Protein AF-A0A937JWV4-F1 (afdb_monomer_lite)

Structure (mmCIF, N/CA/C/O backbone):
data_AF-A0A937JWV4-F1
#
_entry.id   AF-A0A937JWV4-F1
#
loop_
_atom_site.group_PDB
_atom_site.id
_atom_site.type_symbol
_atom_site.label_atom_id
_atom_site.label_alt_id
_atom_site.label_comp_id
_atom_site.label_asym_id
_atom_site.label_entity_id
_atom_site.label_seq_id
_atom_site.pdbx_PDB_ins_code
_atom_site.Cartn_x
_atom_site.Cartn_y
_atom_site.Cartn_z
_atom_site.occupancy
_atom_site.B_iso_or_equiv
_atom_site.auth_seq_id
_atom_site.auth_comp_id
_atom_site.auth_asym_id
_atom_site.auth_atom_id
_atom_site.pdbx_PDB_model_num
ATOM 1 N N . MET A 1 1 ? 15.427 11.002 -32.920 1.00 82.38 1 MET A N 1
ATOM 2 C CA . MET A 1 1 ? 16.375 10.410 -31.945 1.00 82.38 1 MET A CA 1
ATOM 3 C C . MET A 1 1 ? 16.672 8.980 -32.369 1.00 82.38 1 MET A C 1
ATOM 5 O O . MET A 1 1 ? 15.970 8.458 -33.224 1.00 82.38 1 MET A O 1
ATOM 9 N N . TYR A 1 2 ? 17.682 8.332 -31.806 1.00 86.56 2 TYR A N 1
ATOM 10 C CA . TYR A 1 2 ? 17.906 6.906 -32.035 1.00 86.56 2 TYR A CA 1
ATOM 11 C C . TYR A 1 2 ? 17.259 6.117 -30.908 1.00 86.56 2 TYR A C 1
ATOM 13 O O . TYR A 1 2 ? 17.456 6.449 -29.739 1.00 86.56 2 TYR A O 1
ATOM 21 N N . VAL A 1 3 ? 16.506 5.075 -31.248 1.00 87.12 3 VAL A N 1
ATOM 22 C CA . VAL A 1 3 ? 15.869 4.191 -30.271 1.00 87.12 3 VAL A CA 1
ATOM 23 C C . VAL A 1 3 ? 16.342 2.757 -30.443 1.00 87.12 3 VAL A C 1
ATOM 25 O O . VAL A 1 3 ? 16.625 2.278 -31.545 1.00 87.12 3 VAL A O 1
ATOM 28 N N . LYS A 1 4 ? 16.422 2.058 -29.315 1.00 88.44 4 LYS A N 1
ATOM 29 C CA . LYS A 1 4 ? 16.590 0.613 -29.260 1.00 88.44 4 LYS A CA 1
ATOM 30 C C . LYS A 1 4 ? 15.281 0.003 -28.797 1.00 88.44 4 LYS A C 1
ATOM 32 O O . LYS A 1 4 ? 14.751 0.413 -27.763 1.00 88.44 4 LYS A O 1
ATOM 37 N N . ARG A 1 5 ? 14.796 -0.991 -29.536 1.00 88.00 5 ARG A N 1
ATOM 38 C CA . ARG A 1 5 ? 13.584 -1.746 -29.206 1.00 88.00 5 ARG A CA 1
ATOM 39 C C . ARG A 1 5 ? 13.930 -3.163 -28.742 1.00 88.00 5 ARG A C 1
ATOM 41 O O . ARG A 1 5 ? 14.988 -3.690 -29.095 1.00 88.00 5 ARG A O 1
ATOM 48 N N . ASP A 1 6 ? 13.077 -3.763 -27.918 1.00 84.50 6 ASP A N 1
ATOM 49 C CA . ASP A 1 6 ? 13.160 -5.190 -27.590 1.00 84.50 6 ASP A CA 1
ATOM 50 C C . ASP A 1 6 ? 12.577 -6.073 -28.713 1.00 84.50 6 ASP A C 1
ATOM 52 O O . ASP A 1 6 ? 12.099 -5.587 -29.738 1.00 84.50 6 ASP A O 1
ATOM 56 N N . GLY A 1 7 ? 12.609 -7.397 -28.527 1.00 80.44 7 GLY A N 1
ATOM 57 C CA . GLY A 1 7 ? 12.048 -8.357 -29.487 1.00 80.44 7 GLY A CA 1
ATOM 58 C C . GLY A 1 7 ? 10.520 -8.300 -29.640 1.00 80.44 7 GLY A C 1
ATOM 59 O O . GLY A 1 7 ? 9.979 -9.008 -30.484 1.00 80.44 7 GLY A O 1
ATOM 60 N N . GLN A 1 8 ? 9.830 -7.487 -28.837 1.00 81.56 8 GLN A N 1
ATOM 61 C CA . GLN A 1 8 ? 8.389 -7.232 -28.908 1.00 81.56 8 GLN A CA 1
ATOM 62 C C . GLN A 1 8 ? 8.082 -5.844 -29.491 1.00 81.56 8 GLN A C 1
ATOM 64 O O . GLN A 1 8 ? 6.916 -5.481 -29.628 1.00 81.56 8 GLN A O 1
ATOM 69 N N . GLY A 1 9 ? 9.115 -5.087 -29.870 1.00 80.69 9 GLY A N 1
ATOM 70 C CA . GLY A 1 9 ? 8.985 -3.768 -30.465 1.00 80.69 9 GLY A CA 1
ATOM 71 C C . GLY A 1 9 ? 8.856 -2.632 -29.457 1.00 80.69 9 GLY A C 1
ATOM 72 O O . GLY A 1 9 ? 8.591 -1.526 -29.897 1.00 80.69 9 GLY A O 1
ATOM 73 N N . LYS A 1 10 ? 9.064 -2.840 -28.152 1.00 82.75 10 LYS A N 1
ATOM 74 C CA . LYS A 1 10 ? 8.972 -1.772 -27.140 1.00 82.75 10 LYS A CA 1
ATOM 75 C C . LYS A 1 10 ? 10.284 -1.003 -27.007 1.00 82.75 10 LYS A C 1
ATOM 77 O O . LYS A 1 10 ? 11.346 -1.626 -26.981 1.00 82.75 10 LYS A O 1
ATOM 82 N N . ILE A 1 11 ? 10.231 0.323 -26.847 1.00 85.12 11 ILE A N 1
ATOM 83 C CA . ILE A 1 11 ? 11.423 1.140 -26.541 1.00 85.12 11 ILE A CA 1
ATOM 84 C C . ILE A 1 11 ? 12.073 0.681 -25.221 1.00 85.12 11 ILE A C 1
ATOM 86 O O . ILE A 1 11 ? 11.438 0.651 -24.165 1.00 85.12 11 ILE A O 1
ATOM 90 N N . ILE A 1 12 ? 13.366 0.356 -25.283 1.00 84.19 12 ILE A N 1
ATOM 91 C CA . ILE A 1 12 ? 14.209 0.007 -24.126 1.00 84.19 12 ILE A CA 1
ATOM 92 C C . ILE A 1 12 ? 15.387 0.963 -23.928 1.00 84.19 12 ILE A C 1
ATOM 94 O O . ILE A 1 12 ? 16.039 0.909 -22.887 1.00 84.19 12 ILE A O 1
ATOM 98 N N . SER A 1 13 ? 15.698 1.807 -24.917 1.00 84.94 13 SER A N 1
ATOM 99 C CA . SER A 1 13 ? 16.720 2.847 -24.792 1.00 84.94 13 SER A CA 1
ATOM 100 C C . SER A 1 13 ? 16.568 3.938 -25.855 1.00 84.94 13 SER A C 1
ATOM 102 O O . SER A 1 13 ? 16.078 3.653 -26.949 1.00 84.94 13 SER A O 1
ATOM 104 N N . CYS A 1 14 ? 17.012 5.164 -25.554 1.00 86.56 14 CYS A N 1
ATOM 105 C CA . CYS A 1 14 ? 17.034 6.299 -26.481 1.00 86.56 14 CYS A CA 1
ATOM 106 C C . CYS A 1 14 ? 18.349 7.098 -26.381 1.00 86.56 14 CYS A C 1
ATOM 108 O O . CYS A 1 14 ? 18.915 7.225 -25.294 1.00 86.56 14 CYS A O 1
ATOM 110 N N . ALA A 1 15 ? 18.831 7.640 -27.502 1.00 83.50 15 ALA A N 1
ATOM 111 C CA . ALA A 1 15 ? 20.058 8.434 -27.579 1.00 83.50 15 ALA A CA 1
ATOM 112 C C . ALA A 1 15 ? 19.985 9.493 -28.694 1.00 83.50 15 ALA A C 1
ATOM 1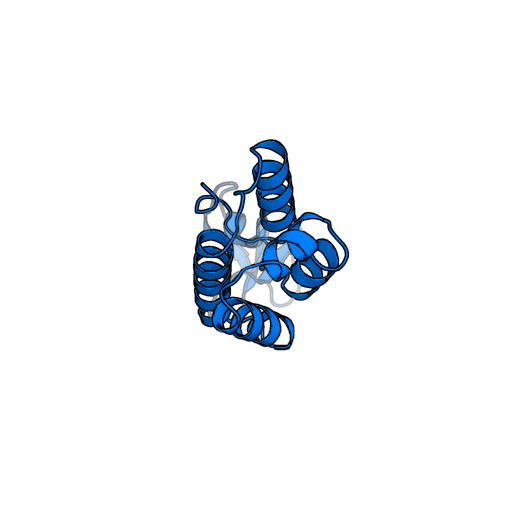14 O O . ALA A 1 15 ? 19.279 9.323 -29.691 1.00 83.50 15 ALA A O 1
ATOM 115 N N . GLU A 1 16 ? 20.733 10.587 -28.542 1.00 83.25 16 GLU A N 1
ATOM 116 C CA . GLU A 1 16 ? 20.869 11.621 -29.582 1.00 83.25 16 GLU A CA 1
ATOM 117 C C . GLU A 1 16 ? 21.833 11.198 -30.699 1.00 83.25 16 GLU A C 1
ATOM 119 O O . GLU A 1 16 ? 21.669 11.595 -31.851 1.00 83.25 16 GLU A O 1
ATOM 124 N N . GLU A 1 17 ? 22.800 10.340 -30.374 1.00 86.44 17 GLU A N 1
ATOM 125 C CA . GLU A 1 17 ? 23.806 9.840 -31.307 1.00 86.44 17 GLU A CA 1
ATOM 126 C C . GLU A 1 17 ? 23.490 8.422 -31.792 1.00 86.44 17 GLU A C 1
ATOM 128 O O . GLU A 1 17 ? 22.937 7.593 -31.063 1.00 86.44 17 GLU A O 1
ATOM 133 N N . LYS A 1 18 ? 23.885 8.130 -33.036 1.00 82.31 18 LYS A N 1
ATOM 134 C CA . LYS A 1 18 ? 23.689 6.818 -33.654 1.00 82.31 18 LYS A CA 1
ATOM 135 C C . LYS A 1 18 ? 24.575 5.767 -32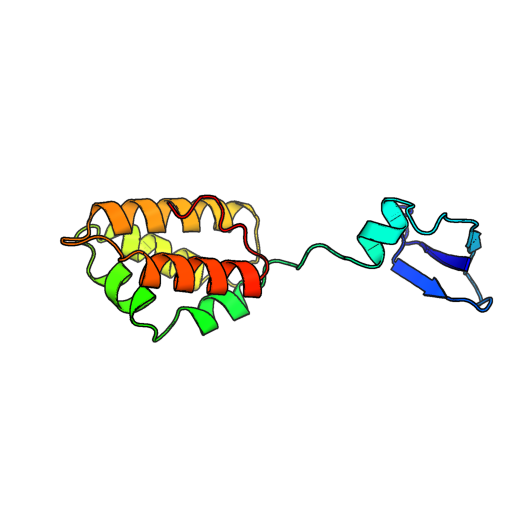.990 1.00 82.31 18 LYS A C 1
ATOM 137 O O . LYS A 1 18 ? 25.793 5.918 -32.956 1.00 82.31 18 LYS A O 1
ATOM 142 N N . GLN A 1 19 ? 23.970 4.663 -32.560 1.00 85.19 19 GLN A N 1
ATOM 143 C CA . GLN A 1 19 ? 24.670 3.492 -32.029 1.00 85.19 19 GLN A CA 1
ATOM 144 C C . GLN A 1 19 ? 24.429 2.258 -32.909 1.00 85.19 19 GLN A C 1
ATOM 146 O O . GLN A 1 19 ? 23.430 2.172 -33.626 1.00 85.19 19 GLN A O 1
ATOM 151 N N . ASP A 1 20 ? 25.353 1.298 -32.872 1.00 85.44 20 ASP A N 1
ATOM 152 C CA . ASP A 1 20 ? 25.253 0.080 -33.678 1.00 85.44 20 ASP A CA 1
ATOM 153 C C . ASP A 1 20 ? 24.088 -0.810 -33.209 1.00 85.44 20 ASP A C 1
ATOM 155 O O . ASP A 1 20 ? 23.917 -1.058 -32.012 1.00 85.44 20 ASP A O 1
ATOM 159 N N . GLY A 1 21 ? 23.251 -1.256 -34.149 1.00 79.31 21 GLY A N 1
ATOM 160 C CA . GLY A 1 21 ? 22.009 -1.987 -33.864 1.00 79.31 21 GLY A CA 1
ATOM 161 C C . GLY A 1 21 ? 20.814 -1.131 -33.408 1.00 79.31 21 GLY A C 1
ATOM 162 O O . GLY A 1 21 ? 19.819 -1.696 -32.955 1.00 79.31 21 GLY A O 1
ATOM 163 N N . TRP A 1 22 ? 20.891 0.201 -33.508 1.00 84.62 22 TRP A N 1
ATOM 164 C CA . TRP A 1 22 ? 19.794 1.121 -33.175 1.00 84.62 22 TRP A CA 1
ATOM 165 C C . TRP A 1 22 ? 19.128 1.683 -34.432 1.00 84.62 22 TRP A C 1
ATOM 167 O O . TRP A 1 22 ? 19.773 1.847 -35.471 1.00 84.62 22 TRP A O 1
ATOM 177 N N . VAL A 1 23 ? 17.838 2.003 -34.325 1.00 84.50 23 VAL A N 1
ATOM 178 C CA . VAL A 1 23 ? 17.038 2.547 -35.429 1.00 84.50 23 VAL A CA 1
ATOM 179 C C . VAL A 1 23 ? 16.827 4.040 -35.205 1.00 84.50 23 VAL A C 1
ATOM 181 O O . VAL A 1 23 ? 16.587 4.490 -34.084 1.00 84.50 23 VAL A O 1
ATOM 184 N N . GLU A 1 24 ? 16.972 4.823 -36.271 1.00 85.31 24 GLU A N 1
ATOM 185 C CA . GLU A 1 24 ? 16.615 6.239 -36.250 1.00 85.31 24 GLU A CA 1
ATOM 186 C C . GLU A 1 24 ? 15.096 6.367 -36.326 1.00 85.31 24 GLU A C 1
ATOM 188 O O . GLU A 1 24 ? 14.483 5.919 -37.295 1.00 85.31 24 GLU A O 1
ATOM 193 N N . GLU A 1 25 ? 14.497 6.983 -35.310 1.00 83.19 25 GLU A N 1
ATOM 194 C CA . GLU A 1 25 ? 13.061 7.226 -35.262 1.00 83.19 25 GLU A CA 1
ATOM 195 C C . GLU A 1 25 ? 12.764 8.687 -34.912 1.00 83.19 25 GLU A C 1
ATOM 197 O O . GLU A 1 25 ? 13.352 9.302 -34.008 1.00 83.19 25 GLU A O 1
ATOM 202 N N . TRP A 1 26 ? 11.823 9.255 -35.661 1.00 80.25 26 TRP A N 1
ATOM 203 C CA . TRP A 1 26 ? 11.267 10.576 -35.407 1.00 80.25 26 TRP A CA 1
ATOM 204 C C . TRP A 1 26 ? 10.047 10.413 -34.506 1.00 80.25 26 TRP A C 1
ATOM 206 O O . TRP A 1 26 ? 8.921 10.349 -34.985 1.00 80.25 26 TRP A O 1
ATOM 216 N N . LEU A 1 27 ? 10.306 10.288 -33.206 1.00 79.00 27 LEU A N 1
ATOM 217 C CA . LEU A 1 27 ? 9.278 10.337 -32.170 1.00 79.00 27 LEU A CA 1
ATOM 218 C C . LEU A 1 27 ? 9.063 11.798 -31.768 1.00 79.00 27 LEU A C 1
ATOM 220 O O . LEU A 1 27 ? 10.037 12.524 -31.534 1.00 79.00 27 LEU A O 1
ATOM 224 N N . GLU A 1 28 ? 7.805 12.227 -31.708 1.00 82.56 28 GLU A N 1
ATOM 225 C CA . GLU A 1 28 ? 7.455 13.527 -31.138 1.00 82.56 28 GLU A CA 1
ATOM 226 C C . GLU A 1 28 ? 7.735 13.519 -29.625 1.00 82.56 28 GLU A C 1
ATOM 228 O O . GLU A 1 28 ? 7.783 12.468 -28.985 1.00 82.56 28 GLU A O 1
ATOM 233 N N . VAL A 1 29 ? 7.980 14.691 -29.035 1.00 73.44 29 VAL A N 1
ATOM 234 C CA . VAL A 1 29 ? 8.339 14.799 -27.604 1.00 73.44 29 VAL A CA 1
ATOM 235 C C . VAL A 1 29 ? 7.190 14.335 -26.696 1.00 73.44 29 VAL A C 1
ATOM 237 O O . VAL A 1 29 ? 7.421 13.909 -25.567 1.00 73.44 29 VAL A O 1
ATOM 240 N N . ASP A 1 30 ? 5.962 14.399 -27.195 1.00 80.75 30 ASP A N 1
ATOM 241 C CA . ASP A 1 30 ? 4.728 13.939 -26.569 1.00 80.75 30 ASP A CA 1
ATOM 242 C C . ASP A 1 30 ? 4.260 12.562 -27.071 1.00 80.75 30 ASP A C 1
ATOM 244 O O . ASP A 1 30 ? 3.150 12.140 -26.735 1.00 80.75 30 ASP A O 1
ATOM 248 N N . ASP A 1 31 ? 5.101 11.832 -27.817 1.00 85.75 31 ASP A N 1
ATOM 249 C CA . ASP A 1 31 ? 4.802 10.463 -28.231 1.00 85.75 31 ASP A CA 1
ATOM 250 C C . ASP A 1 31 ? 4.496 9.595 -26.989 1.00 85.75 31 ASP A C 1
ATOM 252 O O . ASP A 1 31 ? 5.329 9.504 -26.078 1.00 85.75 31 ASP A O 1
ATOM 256 N N . PRO A 1 32 ? 3.313 8.954 -26.906 1.00 79.62 32 PRO A N 1
ATOM 257 C CA . PRO A 1 32 ? 2.912 8.204 -25.719 1.00 79.62 32 PRO A CA 1
ATOM 258 C C . PRO A 1 32 ? 3.863 7.061 -25.348 1.00 79.62 32 PRO A C 1
ATOM 260 O O . PRO A 1 32 ? 4.011 6.751 -24.165 1.00 79.62 32 PRO A O 1
ATOM 263 N N . GLU A 1 33 ? 4.508 6.425 -26.330 1.00 80.19 33 GLU A N 1
ATOM 264 C CA . GLU A 1 33 ? 5.467 5.346 -26.096 1.00 80.19 33 GLU A CA 1
ATOM 265 C C . GLU A 1 33 ? 6.779 5.903 -25.530 1.00 80.19 33 GLU A C 1
ATOM 267 O O . GLU A 1 33 ? 7.311 5.366 -24.552 1.00 80.19 33 GLU A O 1
ATOM 272 N N . LEU A 1 34 ? 7.265 7.018 -26.087 1.00 82.12 34 LEU A N 1
ATOM 273 C CA . LEU A 1 34 ? 8.434 7.731 -25.575 1.00 82.12 34 LEU A CA 1
ATOM 274 C C . LEU A 1 34 ? 8.187 8.260 -24.159 1.00 82.12 34 LEU A C 1
ATOM 276 O O . LEU A 1 34 ? 9.028 8.079 -23.278 1.00 82.12 34 LEU A O 1
ATOM 280 N N . LEU A 1 35 ? 7.020 8.856 -23.911 1.00 80.81 35 LEU A N 1
ATOM 281 C CA . LEU A 1 35 ? 6.621 9.329 -22.588 1.00 80.81 35 LEU A CA 1
ATOM 282 C C . LEU A 1 35 ? 6.522 8.182 -21.581 1.00 80.81 35 LEU A C 1
ATOM 284 O O . LEU A 1 35 ? 6.974 8.351 -20.452 1.00 80.81 35 LEU A O 1
ATOM 288 N N . ALA A 1 36 ? 5.990 7.020 -21.969 1.00 75.75 36 ALA A N 1
ATOM 289 C CA . ALA A 1 36 ? 5.933 5.839 -21.107 1.00 75.75 36 ALA A CA 1
ATOM 290 C C . ALA A 1 36 ? 7.318 5.224 -20.836 1.00 75.75 36 ALA A C 1
ATOM 292 O O . ALA A 1 36 ? 7.521 4.605 -19.793 1.00 75.75 36 ALA A O 1
ATOM 293 N N . TYR A 1 37 ? 8.274 5.372 -21.757 1.00 79.31 37 TYR A N 1
ATOM 294 C CA . TYR A 1 37 ? 9.665 4.970 -21.543 1.00 79.31 37 TYR A CA 1
ATOM 295 C C . TYR A 1 37 ? 10.417 5.951 -20.629 1.00 79.31 37 TYR A C 1
ATOM 297 O O . TYR A 1 37 ? 11.118 5.514 -19.717 1.00 79.31 37 TYR A O 1
ATOM 305 N N . LEU A 1 38 ? 10.272 7.260 -20.859 1.00 79.12 38 LEU A N 1
ATOM 306 C CA . LEU A 1 38 ? 10.935 8.319 -20.087 1.00 79.12 38 LEU A CA 1
ATOM 307 C C . LEU A 1 38 ? 10.337 8.483 -18.686 1.00 79.12 38 LEU A C 1
ATOM 309 O O . LEU A 1 38 ? 11.060 8.773 -17.736 1.00 79.12 38 LEU A O 1
ATOM 313 N N . ASN A 1 39 ? 9.031 8.257 -18.559 1.00 72.62 39 ASN A N 1
ATOM 314 C CA . ASN A 1 39 ? 8.297 8.207 -17.303 1.00 72.62 39 ASN A CA 1
ATOM 315 C C . ASN A 1 39 ? 7.744 6.792 -17.124 1.00 72.62 39 ASN A C 1
ATOM 317 O O . ASN A 1 39 ? 6.528 6.589 -17.232 1.00 72.62 39 ASN A O 1
ATOM 321 N N . PRO A 1 40 ? 8.614 5.791 -16.884 1.00 62.12 40 PRO A N 1
ATOM 322 C CA . PRO A 1 40 ? 8.122 4.459 -16.604 1.00 62.12 40 PRO A CA 1
ATOM 323 C C . PRO A 1 40 ? 7.181 4.558 -15.401 1.00 62.12 40 PRO A C 1
ATOM 325 O O . PRO A 1 40 ? 7.494 5.292 -14.455 1.00 62.12 40 PRO A O 1
ATOM 328 N N . PRO A 1 41 ? 6.036 3.850 -15.406 1.00 58.75 41 PRO A N 1
ATOM 329 C CA . PRO A 1 41 ? 5.189 3.806 -14.226 1.00 58.75 41 PRO A CA 1
ATOM 330 C C . PRO A 1 41 ? 6.076 3.417 -13.048 1.00 58.75 41 PRO A C 1
ATOM 332 O O . PRO A 1 41 ? 6.868 2.472 -13.168 1.00 58.75 41 PRO A O 1
ATOM 335 N N . VAL A 1 42 ? 6.001 4.186 -11.954 1.00 62.28 42 VAL A N 1
ATOM 336 C CA . VAL A 1 42 ? 6.745 3.884 -10.729 1.00 62.28 42 VAL A CA 1
ATOM 337 C C . VAL A 1 42 ? 6.410 2.441 -10.397 1.00 62.28 42 VAL A C 1
ATOM 339 O O . VAL A 1 42 ? 5.269 2.129 -10.062 1.00 62.28 42 VAL A O 1
ATOM 342 N N . ARG A 1 43 ? 7.372 1.536 -10.597 1.00 69.62 43 ARG A N 1
ATOM 343 C CA . ARG A 1 43 ? 7.130 0.124 -10.329 1.00 69.62 43 ARG A CA 1
ATOM 344 C C . ARG A 1 43 ? 6.822 0.024 -8.850 1.00 69.62 43 ARG A C 1
ATOM 346 O O . ARG A 1 43 ? 7.626 0.479 -8.037 1.00 69.62 43 ARG A O 1
ATOM 353 N N . SER A 1 44 ? 5.670 -0.550 -8.530 1.00 83.38 44 SER A N 1
ATOM 354 C CA . SER A 1 44 ? 5.232 -0.708 -7.155 1.00 83.38 44 SER A CA 1
ATOM 355 C C . SER A 1 44 ? 6.319 -1.424 -6.353 1.00 83.38 44 SER A C 1
ATOM 357 O O . SER A 1 44 ? 6.697 -2.563 -6.638 1.00 83.38 44 SER A O 1
ATOM 359 N N . ASN A 1 45 ? 6.888 -0.708 -5.388 1.00 84.69 45 ASN A N 1
ATOM 360 C CA . ASN A 1 45 ? 8.032 -1.144 -4.608 1.00 84.69 45 ASN A CA 1
ATOM 361 C C . ASN A 1 45 ? 7.539 -1.785 -3.312 1.00 84.69 45 ASN A C 1
ATOM 363 O O . ASN A 1 45 ? 7.505 -1.144 -2.263 1.00 84.69 45 ASN A O 1
ATOM 367 N N . TRP A 1 46 ? 7.149 -3.058 -3.369 1.00 86.38 46 TRP A N 1
ATOM 368 C CA . TRP A 1 46 ? 6.660 -3.780 -2.189 1.00 86.38 46 TRP A CA 1
ATOM 369 C C . TRP A 1 46 ? 7.675 -3.838 -1.053 1.00 86.38 46 TRP A C 1
ATOM 371 O O . TRP A 1 46 ? 7.301 -3.737 0.114 1.00 86.38 46 TRP A O 1
ATOM 381 N N . GLN A 1 47 ? 8.961 -3.999 -1.370 1.00 86.00 47 GLN A N 1
ATOM 382 C CA . GLN A 1 47 ? 10.006 -4.021 -0.350 1.00 86.00 47 GLN A CA 1
ATOM 383 C C . GLN A 1 47 ? 10.108 -2.665 0.357 1.00 86.00 47 GLN A C 1
ATOM 385 O O . GLN A 1 47 ? 10.182 -2.621 1.587 1.00 86.00 47 GLN A O 1
ATOM 390 N N . GLY A 1 48 ? 10.053 -1.577 -0.414 1.00 88.19 48 GLY A N 1
ATOM 391 C CA . GLY A 1 48 ? 9.982 -0.215 0.102 1.00 88.19 48 GLY A CA 1
ATOM 392 C C . GLY A 1 48 ? 8.735 0.007 0.952 1.00 88.19 48 GLY A C 1
ATOM 393 O O . GLY A 1 48 ? 8.861 0.423 2.098 1.00 88.19 48 GLY A O 1
ATOM 394 N N . LEU A 1 49 ? 7.555 -0.394 0.466 1.00 89.38 49 LEU A N 1
ATOM 395 C CA . LEU A 1 49 ? 6.293 -0.264 1.195 1.00 89.38 49 LEU A CA 1
ATOM 396 C C . LEU A 1 49 ? 6.346 -0.970 2.557 1.00 89.38 49 LEU A C 1
ATOM 398 O O . LEU A 1 49 ? 5.997 -0.381 3.581 1.00 89.38 49 LEU A O 1
ATOM 402 N N . LYS A 1 50 ? 6.840 -2.214 2.593 1.00 88.62 50 LYS A N 1
ATOM 403 C CA . LYS A 1 50 ? 7.011 -2.980 3.837 1.00 88.62 50 LYS A CA 1
ATOM 404 C C . LYS A 1 50 ? 7.948 -2.269 4.808 1.00 88.62 50 LYS A C 1
ATOM 406 O O . LYS A 1 50 ? 7.648 -2.208 5.997 1.00 88.62 50 LYS A O 1
ATOM 411 N N . ALA A 1 51 ? 9.071 -1.748 4.319 1.00 89.31 51 ALA A N 1
ATOM 412 C CA . ALA A 1 51 ? 10.033 -1.024 5.144 1.00 89.31 51 ALA A CA 1
ATOM 413 C C . ALA A 1 51 ? 9.467 0.310 5.658 1.00 89.31 51 ALA A C 1
ATOM 415 O O . ALA A 1 51 ? 9.696 0.653 6.812 1.00 89.31 51 ALA A O 1
ATOM 416 N N . SER A 1 52 ? 8.699 1.029 4.834 1.00 91.94 52 SER A N 1
ATOM 417 C CA . SER A 1 52 ? 8.068 2.300 5.199 1.00 91.94 52 SER A CA 1
ATOM 418 C C . SER A 1 52 ? 6.913 2.141 6.186 1.00 91.94 52 SER A C 1
ATOM 420 O O . SER A 1 52 ? 6.655 3.063 6.952 1.00 91.94 52 SER A O 1
ATOM 422 N N . LEU A 1 53 ? 6.210 1.003 6.178 1.00 90.44 53 LEU A N 1
ATOM 423 C CA . LEU A 1 53 ? 5.106 0.743 7.106 1.00 90.44 53 LEU A CA 1
ATOM 424 C C . LEU A 1 53 ? 5.564 0.081 8.408 1.00 90.44 53 LEU A C 1
ATOM 426 O O . LEU A 1 53 ? 5.065 0.437 9.479 1.00 90.44 53 LEU A O 1
ATOM 430 N N . ARG A 1 54 ? 6.510 -0.865 8.359 1.00 85.62 54 ARG A N 1
ATOM 431 C CA . ARG A 1 54 ? 6.982 -1.564 9.565 1.00 85.62 54 ARG A CA 1
ATOM 432 C C . ARG A 1 54 ? 7.579 -0.584 10.574 1.00 85.62 54 ARG A C 1
ATOM 434 O O . ARG A 1 54 ? 8.426 0.234 10.241 1.00 85.62 54 ARG A O 1
ATOM 441 N N . GLY A 1 55 ? 7.160 -0.711 11.832 1.00 80.12 55 GLY A N 1
ATOM 442 C CA . GLY A 1 55 ? 7.646 0.132 12.928 1.00 80.12 55 GLY A CA 1
ATOM 443 C C . GLY A 1 55 ? 7.012 1.524 12.993 1.00 80.12 55 GLY A C 1
ATOM 444 O O . GLY A 1 55 ? 7.400 2.312 13.850 1.00 80.12 55 GLY A O 1
ATOM 445 N N . THR A 1 56 ? 6.036 1.827 12.131 1.00 91.06 56 THR A N 1
ATOM 446 C CA . THR A 1 56 ? 5.220 3.043 12.251 1.00 91.06 56 THR A CA 1
ATOM 447 C C . THR A 1 56 ? 4.031 2.829 13.181 1.00 91.06 56 THR A C 1
ATOM 449 O O . THR A 1 56 ? 3.532 1.713 13.335 1.00 91.06 56 THR A O 1
ATOM 452 N N . ASP A 1 57 ? 3.527 3.922 13.749 1.00 92.50 57 ASP A N 1
ATOM 453 C CA . ASP A 1 57 ? 2.262 3.964 14.485 1.00 92.50 57 ASP A CA 1
ATOM 454 C C . ASP A 1 57 ? 1.066 3.546 13.615 1.00 92.50 57 ASP A C 1
ATOM 456 O O . ASP A 1 57 ? 0.135 2.921 14.113 1.00 92.50 57 ASP A O 1
ATOM 460 N N . LEU A 1 58 ? 1.114 3.813 12.303 1.00 91.94 58 LEU A N 1
ATOM 461 C CA . LEU A 1 58 ? 0.069 3.411 11.355 1.00 91.94 58 LEU A CA 1
ATOM 462 C C . LEU A 1 58 ? -0.077 1.891 11.283 1.00 91.94 58 LEU A C 1
ATOM 464 O O . LEU A 1 58 ? -1.191 1.363 11.333 1.00 91.94 58 LEU A O 1
ATOM 468 N N . PHE A 1 59 ? 1.059 1.199 11.184 1.00 90.88 59 PHE A N 1
ATOM 469 C CA . PHE A 1 59 ? 1.094 -0.255 11.186 1.00 90.88 59 PHE A CA 1
ATOM 470 C C . PHE A 1 59 ? 0.845 -0.818 12.587 1.00 90.88 59 PHE A C 1
ATOM 472 O O . PHE A 1 59 ? 0.157 -1.817 12.713 1.00 90.88 59 PHE A O 1
ATOM 479 N N . GLY A 1 60 ? 1.325 -0.170 13.653 1.00 91.94 60 GLY A N 1
ATOM 480 C CA . GLY A 1 60 ? 0.972 -0.556 15.024 1.00 91.94 60 GLY A CA 1
ATOM 481 C C . GLY A 1 60 ? -0.544 -0.587 15.232 1.00 91.94 60 GLY A C 1
ATOM 482 O O . GLY A 1 60 ? -1.088 -1.611 15.630 1.00 91.94 60 GLY A O 1
ATOM 483 N N . LYS A 1 61 ? -1.228 0.486 14.829 1.00 93.56 61 LYS A N 1
ATOM 484 C CA . LYS A 1 61 ? -2.684 0.609 14.923 1.00 93.56 61 LYS A CA 1
ATOM 485 C C . LYS A 1 61 ? -3.426 -0.464 14.127 1.00 93.56 61 LYS A C 1
ATOM 487 O O . LYS A 1 61 ? -4.369 -1.045 14.643 1.00 93.56 61 LYS A O 1
ATOM 492 N N . VAL A 1 62 ? -2.989 -0.796 12.905 1.00 91.12 62 VAL A N 1
ATOM 493 C CA . VAL A 1 62 ? -3.667 -1.837 12.099 1.00 91.12 62 VAL A CA 1
ATOM 494 C C . VAL A 1 62 ? -3.627 -3.211 12.776 1.00 91.12 62 VAL A C 1
ATOM 496 O O . VAL A 1 62 ? -4.537 -4.014 12.594 1.00 91.12 62 VAL A O 1
ATOM 499 N N . MET A 1 63 ? -2.592 -3.470 13.580 1.00 91.44 63 MET A N 1
ATOM 500 C CA . MET A 1 63 ? -2.410 -4.723 14.316 1.00 91.44 63 MET A CA 1
ATOM 501 C C . MET A 1 63 ? -3.266 -4.806 15.590 1.00 91.44 63 MET A C 1
ATOM 503 O O . MET A 1 63 ? -3.398 -5.892 16.147 1.00 91.44 63 MET A O 1
ATOM 507 N N . GLU A 1 64 ? -3.857 -3.695 16.039 1.00 93.56 64 GLU A N 1
ATOM 508 C CA . GLU A 1 64 ? -4.777 -3.638 17.187 1.00 93.56 64 GLU A CA 1
ATOM 509 C C . GLU A 1 64 ? -6.214 -4.038 16.814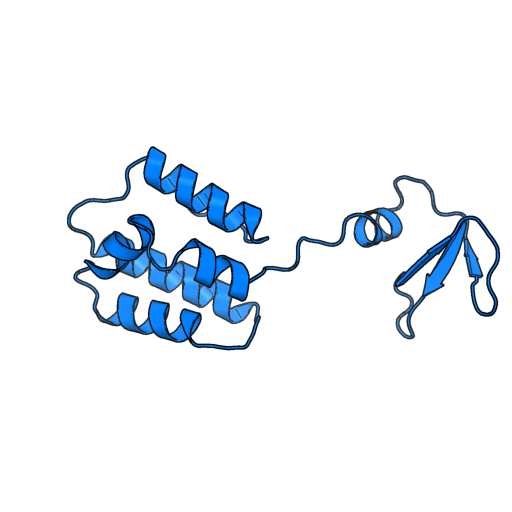 1.00 93.56 64 GLU A C 1
ATOM 511 O O . GLU A 1 64 ? -7.088 -4.096 17.676 1.00 93.56 64 GLU A O 1
ATOM 516 N N . THR A 1 65 ? -6.475 -4.331 15.537 1.00 94.50 65 THR A N 1
ATOM 517 C CA . THR A 1 65 ? -7.793 -4.764 15.065 1.00 94.50 65 THR A CA 1
ATOM 518 C C . THR A 1 65 ? -8.295 -6.018 15.786 1.00 94.50 65 THR A C 1
ATOM 520 O O . THR A 1 65 ? -7.564 -6.992 15.980 1.00 94.50 65 THR A O 1
ATOM 523 N N . ALA A 1 66 ? -9.594 -6.051 16.094 1.00 93.06 66 ALA A N 1
ATOM 524 C CA . ALA A 1 66 ? -10.264 -7.248 16.600 1.00 93.06 66 ALA A CA 1
ATOM 525 C C . ALA A 1 66 ? -10.368 -8.370 15.544 1.00 93.06 66 ALA A C 1
ATOM 527 O O . ALA A 1 66 ? -10.692 -9.515 15.871 1.00 93.06 66 ALA A O 1
ATOM 528 N N . ASN A 1 67 ? -10.102 -8.069 14.267 1.00 94.62 67 ASN A N 1
ATOM 529 C CA . ASN A 1 67 ? -10.171 -9.030 13.174 1.00 94.62 67 ASN A CA 1
ATOM 530 C C . ASN A 1 67 ? -8.822 -9.738 12.954 1.00 94.62 67 ASN A C 1
ATOM 532 O O . ASN A 1 67 ? -8.021 -9.356 12.100 1.00 94.62 67 ASN A O 1
ATOM 536 N N . SER A 1 68 ? -8.584 -10.822 13.695 1.00 92.94 68 SER A N 1
ATOM 537 C CA . SER A 1 68 ? -7.345 -11.611 13.598 1.00 92.94 68 SER A CA 1
ATOM 538 C C . SER A 1 68 ? -7.083 -12.196 12.202 1.00 92.94 68 SER A C 1
ATOM 540 O O . SER A 1 68 ? -5.924 -12.349 11.812 1.00 92.94 68 SER A O 1
ATOM 542 N N . ASN A 1 69 ? -8.131 -12.467 11.414 1.00 93.38 69 ASN A N 1
ATOM 543 C CA . ASN A 1 69 ? -7.988 -12.923 10.028 1.00 93.38 69 ASN A CA 1
ATOM 544 C C . ASN A 1 69 ? -7.417 -11.820 9.125 1.00 93.38 69 ASN A C 1
ATOM 546 O O . ASN A 1 69 ? -6.602 -12.108 8.250 1.00 93.38 69 ASN A O 1
ATOM 550 N N . ALA A 1 70 ? -7.798 -10.560 9.357 1.00 92.69 70 ALA A N 1
ATOM 551 C CA . ALA A 1 70 ? -7.248 -9.419 8.628 1.00 92.69 70 ALA A CA 1
ATOM 552 C C . ALA A 1 70 ? -5.752 -9.239 8.916 1.00 92.69 70 ALA A C 1
ATOM 554 O O . ALA A 1 70 ? -4.963 -9.023 7.998 1.00 92.69 70 ALA A O 1
ATOM 555 N N . VAL A 1 71 ? -5.351 -9.413 10.181 1.00 91.19 71 VAL A N 1
ATOM 556 C CA . VAL A 1 71 ? -3.937 -9.401 10.585 1.00 91.19 71 VAL A CA 1
ATOM 557 C C . VAL A 1 71 ? -3.158 -10.517 9.894 1.00 91.19 71 VAL A C 1
ATOM 559 O O . VAL A 1 71 ? -2.090 -10.265 9.339 1.00 91.19 71 VAL A O 1
ATOM 562 N N . ALA A 1 72 ? -3.687 -11.744 9.898 1.00 91.62 72 ALA A N 1
ATOM 563 C CA . ALA A 1 72 ? -3.037 -12.878 9.249 1.00 91.62 72 ALA A CA 1
ATOM 564 C C . ALA A 1 72 ? -2.820 -12.630 7.747 1.00 91.62 72 ALA A C 1
ATOM 566 O O . ALA A 1 72 ? -1.719 -12.857 7.248 1.00 91.62 72 ALA A O 1
ATOM 567 N N . LEU A 1 73 ? -3.829 -12.095 7.050 1.00 91.25 73 LEU A N 1
ATOM 568 C CA . LEU A 1 73 ? -3.730 -11.772 5.626 1.00 91.25 73 LEU A CA 1
ATOM 569 C C . LEU A 1 73 ? -2.734 -10.629 5.355 1.00 91.25 73 LEU A C 1
ATOM 571 O O . LEU A 1 73 ? -1.909 -10.746 4.452 1.00 91.25 73 LEU A O 1
ATOM 575 N N . LEU A 1 74 ? -2.738 -9.560 6.164 1.00 89.75 74 LEU A N 1
ATOM 576 C CA . LEU A 1 74 ? -1.754 -8.471 6.051 1.00 89.75 74 LEU A CA 1
ATOM 577 C C . LEU A 1 74 ? -0.318 -8.979 6.216 1.00 89.75 74 LEU A C 1
ATOM 579 O O . LEU A 1 74 ? 0.577 -8.585 5.465 1.00 89.75 74 LEU A O 1
ATOM 583 N N . LEU A 1 75 ? -0.089 -9.858 7.1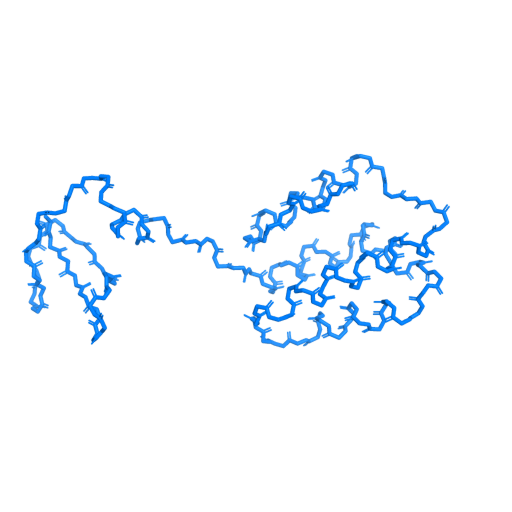94 1.00 88.56 75 LEU A N 1
ATOM 584 C CA . LEU A 1 75 ? 1.224 -10.451 7.421 1.00 88.56 75 LEU A CA 1
ATOM 585 C C . LEU A 1 75 ? 1.640 -11.380 6.276 1.00 88.56 75 LEU A C 1
ATOM 587 O O . LEU A 1 75 ? 2.806 -11.332 5.887 1.00 88.56 75 LEU A O 1
ATOM 591 N N . ASP A 1 76 ? 0.721 -12.170 5.716 1.00 89.12 76 ASP A N 1
ATOM 592 C CA . ASP A 1 76 ? 0.986 -13.043 4.565 1.00 89.12 76 ASP A CA 1
ATOM 593 C C . ASP A 1 76 ? 1.406 -12.236 3.324 1.00 89.12 76 ASP A C 1
ATOM 595 O O . ASP A 1 76 ? 2.481 -12.460 2.756 1.00 89.12 76 ASP A O 1
ATOM 599 N N . VAL A 1 77 ? 0.641 -11.192 2.985 1.00 86.75 77 VAL A N 1
ATOM 600 C CA . VAL A 1 77 ? 0.988 -10.236 1.919 1.00 86.75 77 VAL A CA 1
ATOM 601 C C . VAL A 1 77 ? 2.373 -9.621 2.171 1.00 86.75 77 VAL A C 1
ATOM 603 O O . VAL A 1 77 ? 3.195 -9.473 1.261 1.00 86.75 77 VAL A O 1
ATOM 606 N N . PHE A 1 78 ? 2.693 -9.304 3.427 1.00 81.81 78 PHE A N 1
ATOM 607 C CA . PHE A 1 78 ? 3.988 -8.736 3.800 1.00 81.81 78 PHE A CA 1
ATOM 608 C C . PHE A 1 78 ? 5.145 -9.736 3.833 1.00 81.81 78 PHE A C 1
ATOM 610 O O . PHE A 1 78 ? 6.302 -9.306 3.791 1.00 81.81 78 PHE A O 1
ATOM 617 N N . GLN A 1 79 ? 4.891 -11.039 3.858 1.00 79.69 79 GLN A N 1
ATOM 618 C CA . GLN A 1 79 ? 5.931 -12.069 3.826 1.00 79.69 79 GLN A CA 1
ATOM 619 C C . GLN A 1 79 ? 6.283 -12.521 2.406 1.00 79.69 79 GLN A C 1
ATOM 621 O O . GLN A 1 79 ? 7.422 -12.921 2.178 1.00 79.69 79 GLN A O 1
ATOM 626 N N . SER A 1 80 ? 5.367 -12.377 1.445 1.00 70.12 80 SER A N 1
ATOM 627 C CA . SER A 1 80 ? 5.611 -12.736 0.041 1.00 70.12 80 SER A CA 1
ATOM 628 C C . SER A 1 80 ? 6.794 -11.968 -0.573 1.00 70.12 80 SER A C 1
ATOM 630 O O . SER A 1 80 ? 6.880 -10.745 -0.442 1.00 70.12 80 SER A O 1
ATOM 632 N N . SER A 1 81 ? 7.703 -12.658 -1.266 1.00 62.31 81 SER A N 1
ATOM 633 C CA . SER A 1 81 ? 8.751 -12.036 -2.095 1.00 62.31 81 SER A CA 1
ATOM 634 C C . SER A 1 81 ? 8.225 -11.504 -3.429 1.00 62.31 81 SER A C 1
ATOM 636 O O . SER A 1 81 ? 8.939 -10.770 -4.111 1.00 62.31 81 SER A O 1
ATOM 638 N N . ASP A 1 82 ? 6.999 -11.884 -3.793 1.00 62.78 82 ASP A N 1
ATOM 639 C CA . ASP A 1 82 ? 6.490 -11.727 -5.146 1.00 62.78 82 ASP A CA 1
ATOM 640 C C . ASP A 1 82 ? 5.648 -10.459 -5.278 1.00 62.78 82 ASP A C 1
ATOM 642 O O . ASP A 1 82 ? 4.663 -10.248 -4.565 1.00 62.78 82 ASP A O 1
ATOM 646 N N . ASN A 1 83 ? 6.075 -9.617 -6.221 1.00 60.12 83 ASN A N 1
ATOM 647 C CA . ASN A 1 83 ? 5.481 -8.333 -6.584 1.00 60.12 83 ASN A CA 1
ATOM 648 C C . ASN A 1 83 ? 4.296 -8.515 -7.550 1.00 60.12 83 ASN A C 1
ATOM 650 O O . ASN A 1 83 ? 4.289 -7.908 -8.622 1.00 60.12 83 ASN A O 1
ATOM 654 N N . ASP A 1 84 ? 3.337 -9.378 -7.218 1.00 67.25 84 ASP A N 1
ATOM 655 C CA . ASP A 1 84 ? 2.198 -9.645 -8.104 1.00 67.25 84 ASP A CA 1
ATOM 656 C C . ASP A 1 84 ? 1.054 -8.638 -7.898 1.00 67.25 84 ASP A C 1
ATOM 658 O O . ASP A 1 84 ? 0.796 -8.171 -6.787 1.00 67.25 84 ASP A O 1
ATOM 662 N N . SER A 1 85 ? 0.361 -8.314 -8.985 1.00 66.19 85 SER A N 1
ATOM 663 C CA . SER A 1 85 ? -0.839 -7.477 -9.009 1.00 66.19 85 SER A CA 1
ATOM 664 C C . SER A 1 85 ? -1.969 -8.028 -8.133 1.00 66.19 85 SER A C 1
ATOM 666 O O . SER A 1 85 ? -2.629 -7.248 -7.448 1.00 66.19 85 SER A O 1
ATOM 668 N N . ASP A 1 86 ? -2.118 -9.352 -8.041 1.00 73.06 86 ASP A N 1
ATOM 669 C CA . ASP A 1 86 ? -3.133 -9.988 -7.188 1.00 73.06 86 ASP A CA 1
ATOM 670 C C . ASP A 1 86 ? -2.899 -9.695 -5.694 1.00 73.06 86 ASP A C 1
ATOM 672 O O . ASP A 1 86 ? -3.837 -9.487 -4.924 1.00 73.06 86 ASP A O 1
ATOM 676 N N . ARG A 1 87 ? -1.632 -9.554 -5.279 1.00 83.38 87 ARG A N 1
ATOM 677 C CA . ARG A 1 87 ? -1.273 -9.234 -3.887 1.00 83.38 87 ARG A CA 1
ATOM 678 C C . ARG A 1 87 ? -1.662 -7.821 -3.480 1.00 83.38 87 ARG A C 1
ATOM 680 O O . ARG A 1 87 ? -1.812 -7.544 -2.289 1.00 83.38 87 ARG A O 1
ATOM 687 N N . TRP A 1 88 ? -1.813 -6.920 -4.446 1.00 86.81 88 TRP A N 1
ATOM 688 C CA . TRP A 1 88 ? -2.276 -5.569 -4.170 1.00 86.81 88 TRP A CA 1
ATOM 689 C C . TRP A 1 88 ? -3.753 -5.551 -3.772 1.00 86.81 88 TRP A C 1
ATOM 691 O O . TRP A 1 88 ? -4.127 -4.844 -2.836 1.00 86.81 88 TRP A O 1
ATOM 701 N N . GLU A 1 89 ? -4.584 -6.369 -4.417 1.00 88.00 89 GLU A N 1
ATOM 702 C CA . GLU A 1 89 ? -5.991 -6.515 -4.036 1.00 88.00 89 GLU A CA 1
ATOM 703 C C . GLU A 1 89 ? -6.133 -7.164 -2.654 1.00 88.00 89 GLU A C 1
ATOM 705 O O . GLU A 1 89 ? -6.877 -6.649 -1.815 1.00 88.00 89 GLU A O 1
ATOM 710 N N . ASP A 1 90 ? -5.344 -8.206 -2.366 1.00 90.12 90 ASP A N 1
ATOM 711 C CA . ASP A 1 90 ? -5.305 -8.833 -1.039 1.00 90.12 90 ASP A CA 1
ATOM 712 C C . ASP A 1 90 ? -4.891 -7.840 0.053 1.00 90.12 90 ASP A C 1
ATOM 714 O O . ASP A 1 90 ? -5.492 -7.805 1.126 1.00 90.12 90 ASP A O 1
ATOM 718 N N . PHE A 1 91 ? -3.893 -6.991 -0.218 1.00 90.75 91 PHE A N 1
ATOM 719 C CA . PHE A 1 91 ? -3.467 -5.943 0.709 1.00 90.75 91 PHE A CA 1
ATOM 720 C C . PHE A 1 91 ? -4.593 -4.963 1.029 1.00 90.75 91 PHE A C 1
ATOM 722 O O . PHE A 1 91 ? -4.856 -4.697 2.204 1.00 90.75 91 PHE A O 1
ATOM 729 N N . LYS A 1 92 ? -5.264 -4.437 -0.006 1.00 91.69 92 LYS A N 1
ATOM 730 C CA . LYS A 1 92 ? -6.389 -3.506 0.153 1.00 91.69 92 LYS A CA 1
ATOM 731 C C . LYS A 1 92 ? -7.503 -4.147 0.968 1.00 91.69 92 LYS A C 1
ATOM 733 O O . LYS A 1 92 ? -7.950 -3.565 1.954 1.00 91.69 92 LYS A O 1
ATOM 738 N N . TYR A 1 93 ? -7.889 -5.369 0.604 1.00 91.75 93 TYR A N 1
ATOM 739 C CA . TYR A 1 93 ? -8.922 -6.123 1.305 1.00 91.75 93 TYR A CA 1
ATOM 740 C C . TYR A 1 93 ? -8.570 -6.341 2.781 1.00 91.75 93 TYR A C 1
ATOM 742 O O . TYR A 1 93 ? -9.383 -6.056 3.664 1.00 91.75 93 TYR A O 1
ATOM 750 N N . ALA A 1 94 ? -7.341 -6.772 3.066 1.00 92.94 94 ALA A N 1
ATOM 751 C CA . ALA A 1 94 ? -6.874 -7.012 4.424 1.00 92.94 94 ALA A CA 1
ATOM 752 C C . ALA A 1 94 ? -6.862 -5.727 5.269 1.00 92.94 94 ALA A C 1
ATOM 754 O O . ALA A 1 94 ? -7.319 -5.740 6.412 1.00 92.94 94 ALA A O 1
ATOM 755 N N . LEU A 1 95 ? -6.419 -4.599 4.705 1.00 92.31 95 LEU A N 1
ATOM 756 C CA . LEU A 1 95 ? -6.464 -3.296 5.376 1.00 92.31 95 LEU A CA 1
ATOM 757 C C . LEU A 1 95 ? -7.886 -2.816 5.642 1.00 92.31 95 LEU A C 1
ATOM 759 O O . LEU A 1 95 ? -8.158 -2.325 6.735 1.00 92.31 95 LEU A O 1
ATOM 763 N N . THR A 1 96 ? -8.801 -2.973 4.683 1.00 93.12 96 THR A N 1
ATOM 764 C CA . THR A 1 96 ? -10.213 -2.630 4.883 1.00 93.12 96 THR A CA 1
ATOM 765 C C . THR A 1 96 ? -10.816 -3.449 6.021 1.00 93.12 96 THR A C 1
ATOM 767 O O . THR A 1 96 ? -11.443 -2.886 6.917 1.00 93.12 96 THR A O 1
ATOM 770 N N . LEU A 1 97 ? -10.583 -4.765 6.038 1.00 94.19 97 LEU A N 1
ATOM 771 C CA . LEU A 1 97 ? -11.061 -5.633 7.113 1.00 94.19 97 LEU A CA 1
ATOM 772 C C . LEU A 1 97 ? -10.446 -5.289 8.472 1.00 94.19 97 LEU A C 1
ATOM 774 O O . LEU A 1 97 ? -11.151 -5.324 9.482 1.00 94.19 97 LEU A O 1
ATOM 778 N N . ALA A 1 98 ? -9.151 -4.967 8.505 1.00 93.25 98 ALA A N 1
ATOM 779 C CA . ALA A 1 98 ? -8.472 -4.586 9.733 1.00 93.25 98 ALA A CA 1
ATOM 780 C C . ALA A 1 98 ? -9.045 -3.275 10.278 1.00 93.25 98 ALA A C 1
ATOM 782 O O . ALA A 1 98 ? -9.387 -3.200 11.456 1.00 93.25 98 ALA A O 1
ATOM 783 N N . ARG A 1 99 ? -9.245 -2.278 9.411 1.00 93.31 99 ARG A N 1
ATOM 784 C CA . ARG A 1 99 ? -9.818 -0.978 9.768 1.00 93.31 99 ARG A CA 1
ATOM 785 C C . ARG A 1 99 ? -11.233 -1.089 10.336 1.00 93.31 99 ARG A C 1
ATOM 787 O O . ARG A 1 99 ? -11.525 -0.449 11.337 1.00 93.31 99 ARG A O 1
ATOM 794 N N . ILE A 1 100 ? -12.083 -1.941 9.752 1.00 93.06 100 ILE A N 1
ATOM 795 C CA . ILE A 1 100 ? -13.437 -2.219 10.274 1.00 93.06 100 ILE A CA 1
ATOM 796 C C . ILE A 1 100 ? -13.389 -2.753 11.713 1.00 93.06 100 ILE A C 1
ATOM 798 O O . ILE A 1 100 ? -14.298 -2.494 12.495 1.00 93.06 100 ILE A O 1
ATOM 802 N N . GLY A 1 101 ? -12.347 -3.510 12.059 1.00 93.12 101 GLY A N 1
ATOM 803 C CA . GLY A 1 101 ? -12.170 -4.072 13.396 1.00 93.12 101 GLY A CA 1
ATOM 804 C C . GLY A 1 101 ? -11.452 -3.162 14.396 1.00 93.12 101 GLY A C 1
ATOM 805 O O . GLY A 1 101 ? -11.124 -3.648 15.475 1.00 93.12 101 GLY A O 1
ATOM 806 N N . LEU A 1 102 ? -11.156 -1.901 14.059 1.00 95.12 102 LEU A N 1
ATOM 807 C CA . LEU A 1 102 ? -10.550 -0.946 14.992 1.00 95.12 102 LEU A CA 1
ATOM 808 C C . LEU A 1 102 ? -11.609 -0.297 15.889 1.00 95.12 102 LEU A C 1
ATOM 810 O O . LEU A 1 102 ? -12.667 0.112 15.417 1.00 95.12 102 LEU A O 1
ATOM 814 N N . ASP A 1 103 ? -11.265 -0.095 17.162 1.00 94.25 103 ASP A N 1
ATOM 815 C CA . ASP A 1 103 ? -12.096 0.668 18.105 1.00 94.25 103 ASP A CA 1
ATOM 816 C C . ASP A 1 103 ? -12.194 2.152 17.721 1.00 94.25 103 ASP A C 1
ATOM 818 O O . ASP A 1 103 ? -13.171 2.839 18.019 1.00 94.25 103 ASP A O 1
ATOM 822 N N . THR A 1 104 ? -11.150 2.685 17.085 1.00 93.69 104 THR A N 1
ATOM 823 C CA . THR A 1 104 ? -11.111 4.058 16.582 1.00 93.69 104 THR A CA 1
ATOM 824 C C . THR A 1 104 ? -10.376 4.088 15.258 1.00 93.69 104 THR A C 1
ATOM 826 O O . THR A 1 104 ? -9.243 3.613 15.145 1.00 93.69 104 THR A O 1
ATOM 829 N N . ASP A 1 105 ? -11.014 4.696 14.265 1.00 92.94 105 ASP A N 1
ATOM 830 C CA . ASP A 1 105 ? -10.459 4.808 12.926 1.00 92.94 105 ASP A CA 1
ATOM 831 C C . ASP A 1 105 ? -9.217 5.720 12.877 1.00 92.94 105 ASP A C 1
ATOM 833 O O . ASP A 1 105 ? -8.875 6.412 13.845 1.00 92.94 105 ASP A O 1
ATOM 837 N N . TYR A 1 106 ? -8.491 5.697 11.764 1.00 93.94 106 TYR A N 1
ATOM 838 C CA . TYR A 1 106 ? -7.378 6.599 11.496 1.00 93.94 106 TYR A CA 1
ATOM 839 C C . TYR A 1 106 ? -7.829 8.063 11.475 1.00 93.94 106 TYR A C 1
ATOM 841 O O . TYR A 1 106 ? -8.903 8.396 10.980 1.00 93.94 106 TYR A O 1
ATOM 849 N N . THR A 1 107 ? -6.992 8.953 12.008 1.00 95.56 107 THR A N 1
ATOM 850 C CA . THR A 1 107 ? -7.192 10.398 11.832 1.00 95.56 107 THR A CA 1
ATOM 851 C C . THR A 1 107 ? -6.839 10.807 10.401 1.00 95.56 107 THR A C 1
ATOM 853 O O . THR A 1 107 ? -6.089 10.106 9.722 1.00 95.56 107 THR A O 1
ATOM 856 N N . GLU A 1 108 ? -7.297 11.976 9.945 1.00 95.06 108 GLU A N 1
ATOM 857 C CA . GLU A 1 108 ? -6.925 12.471 8.608 1.00 95.06 108 GLU A CA 1
ATOM 858 C C . GLU A 1 108 ? -5.412 12.612 8.417 1.00 95.06 108 GLU A C 1
ATOM 860 O O . GLU A 1 108 ? -4.883 12.235 7.376 1.00 95.06 108 GLU A O 1
ATOM 865 N N . GLU A 1 109 ? -4.689 13.061 9.445 1.00 95.75 109 GLU A N 1
ATOM 866 C CA . GLU A 1 109 ? -3.224 13.133 9.409 1.00 95.75 109 GLU A CA 1
ATOM 867 C C . GLU A 1 109 ? -2.592 11.743 9.212 1.00 95.75 109 GLU A C 1
ATOM 869 O O . GLU A 1 109 ? -1.626 11.578 8.463 1.00 95.75 109 GLU A O 1
ATOM 874 N N . GLN A 1 110 ? -3.153 10.715 9.854 1.00 95.25 110 GLN A N 1
ATOM 875 C CA . GLN A 1 110 ? -2.703 9.336 9.688 1.00 95.25 110 GLN A CA 1
ATOM 876 C C . GLN A 1 110 ? -3.001 8.806 8.281 1.00 95.25 110 GLN A C 1
ATOM 878 O O . GLN A 1 110 ? -2.132 8.177 7.674 1.00 95.25 110 GLN A O 1
ATOM 883 N N . LEU A 1 111 ? -4.192 9.089 7.745 1.00 94.56 111 LEU A N 1
ATOM 884 C CA . LEU A 1 111 ? -4.570 8.718 6.380 1.00 94.56 111 LEU A CA 1
ATOM 885 C C . LEU A 1 111 ? -3.691 9.428 5.344 1.00 94.56 111 LEU A C 1
ATOM 887 O O . LEU A 1 111 ? -3.248 8.802 4.385 1.00 94.56 111 LEU A O 1
ATOM 891 N N . GLU A 1 112 ? -3.362 10.704 5.545 1.00 95.19 112 GLU A N 1
ATOM 892 C CA . GLU A 1 112 ? -2.473 11.456 4.659 1.00 95.19 112 GLU A CA 1
ATOM 893 C C . GLU A 1 112 ? -1.037 10.916 4.686 1.00 95.19 112 GLU A C 1
ATOM 895 O O . GLU A 1 112 ? -0.436 10.699 3.629 1.00 95.19 112 GLU A O 1
ATOM 900 N N . ARG A 1 113 ? -0.513 10.578 5.873 1.00 95.00 113 ARG A N 1
ATOM 901 C CA . ARG A 1 113 ? 0.773 9.873 5.997 1.00 95.00 113 ARG A CA 1
ATOM 902 C C . ARG A 1 113 ? 0.741 8.522 5.284 1.00 95.00 113 ARG A C 1
ATOM 904 O O . ARG A 1 113 ? 1.684 8.200 4.563 1.00 95.00 113 ARG A O 1
ATOM 911 N N . PHE A 1 114 ? -0.338 7.754 5.425 1.00 94.25 114 PHE A N 1
ATOM 912 C CA . PHE A 1 114 ? -0.490 6.466 4.746 1.00 94.25 114 PHE A CA 1
ATOM 913 C C . PHE A 1 114 ? -0.528 6.627 3.217 1.00 94.25 114 PHE A C 1
ATOM 915 O O . PHE A 1 114 ? 0.215 5.949 2.505 1.00 94.25 114 PHE A O 1
ATOM 922 N N . ARG A 1 115 ? -1.306 7.591 2.705 1.00 93.94 115 ARG A N 1
ATOM 923 C CA . ARG A 1 115 ? -1.368 7.935 1.274 1.00 93.94 115 ARG A CA 1
ATOM 924 C C . ARG A 1 115 ? -0.005 8.354 0.722 1.00 93.94 115 ARG A C 1
ATOM 926 O O . ARG A 1 115 ? 0.344 7.952 -0.388 1.00 93.94 115 ARG A O 1
ATOM 933 N N . SER A 1 116 ? 0.773 9.113 1.492 1.00 93.56 116 SER A N 1
ATOM 934 C CA . SER A 1 116 ? 2.134 9.525 1.128 1.00 93.56 116 SER A CA 1
ATOM 935 C C . SER A 1 116 ? 3.106 8.337 1.060 1.00 93.56 116 SER A C 1
ATOM 937 O O . SER A 1 116 ? 3.877 8.208 0.105 1.00 93.56 116 SER A O 1
ATOM 939 N N . ILE A 1 117 ? 3.025 7.403 2.016 1.00 93.06 117 ILE A N 1
ATOM 940 C CA . ILE A 1 117 ? 3.810 6.159 1.995 1.00 93.06 117 ILE A CA 1
ATOM 941 C C . ILE A 1 117 ? 3.473 5.310 0.760 1.00 93.06 117 ILE A C 1
ATOM 943 O O . ILE A 1 117 ? 4.383 4.813 0.100 1.00 93.06 117 ILE A O 1
ATOM 947 N N . LEU A 1 118 ? 2.193 5.166 0.409 1.00 91.31 118 LEU A N 1
ATOM 948 C CA . LEU A 1 118 ? 1.785 4.434 -0.795 1.00 91.31 118 LEU A CA 1
ATOM 949 C C . LEU A 1 118 ? 2.305 5.106 -2.073 1.00 91.31 118 LEU A C 1
ATOM 951 O O . LEU A 1 118 ? 2.957 4.452 -2.888 1.00 91.31 118 LEU A O 1
ATOM 955 N N . ALA A 1 119 ? 2.096 6.419 -2.208 1.00 90.50 119 ALA A N 1
ATOM 956 C CA . ALA A 1 119 ? 2.522 7.181 -3.382 1.00 90.50 119 ALA A CA 1
ATOM 957 C C . ALA A 1 119 ? 4.044 7.138 -3.583 1.00 90.50 119 ALA A C 1
ATOM 959 O O . ALA A 1 119 ? 4.517 6.863 -4.684 1.00 90.50 119 ALA A O 1
ATOM 960 N N . SER A 1 120 ? 4.819 7.342 -2.512 1.00 90.56 120 SER A N 1
ATOM 961 C CA . SER A 1 120 ? 6.290 7.269 -2.560 1.00 90.56 120 SER A CA 1
ATOM 962 C C . SER A 1 120 ? 6.828 5.886 -2.943 1.00 90.56 120 SER A C 1
ATOM 964 O O . SER A 1 120 ? 7.962 5.782 -3.407 1.00 90.56 120 SER A O 1
ATOM 966 N N . ASN A 1 121 ? 6.016 4.835 -2.801 1.00 88.25 121 ASN A N 1
ATOM 967 C CA . ASN A 1 121 ? 6.353 3.467 -3.185 1.00 88.25 121 ASN A CA 1
ATOM 968 C C . ASN A 1 121 ? 5.684 3.013 -4.496 1.00 88.25 121 ASN A C 1
ATOM 970 O O . ASN A 1 121 ? 5.771 1.834 -4.835 1.00 88.25 121 ASN A O 1
ATOM 974 N N . GLY A 1 122 ? 5.040 3.911 -5.248 1.00 86.00 122 GLY A N 1
ATOM 975 C CA . GLY A 1 122 ? 4.429 3.582 -6.541 1.00 86.00 122 GLY A CA 1
ATOM 976 C C . GLY A 1 122 ? 3.145 2.760 -6.442 1.00 86.00 122 GLY A C 1
ATOM 977 O O . GLY A 1 122 ? 2.864 1.955 -7.331 1.00 86.00 122 GLY A O 1
ATOM 978 N N . PHE A 1 123 ? 2.392 2.917 -5.353 1.00 87.19 123 PHE A N 1
ATOM 979 C CA . PHE A 1 123 ? 1.076 2.306 -5.177 1.00 87.19 123 PHE A CA 1
ATOM 980 C C . PHE A 1 123 ? -0.034 3.347 -5.302 1.00 87.19 123 PHE A C 1
ATOM 982 O O . PHE A 1 123 ? 0.114 4.489 -4.863 1.00 87.19 123 PHE A O 1
ATOM 989 N N . ASP A 1 124 ? -1.167 2.922 -5.864 1.00 87.38 124 ASP A N 1
ATOM 990 C CA . ASP A 1 124 ? -2.394 3.713 -5.845 1.00 87.38 124 ASP A CA 1
ATOM 991 C C . ASP A 1 124 ? -2.849 3.960 -4.397 1.00 87.38 124 ASP A C 1
ATOM 993 O O . ASP A 1 124 ? -2.848 3.064 -3.551 1.00 87.38 124 ASP A O 1
ATOM 997 N N . ASN A 1 125 ? -3.239 5.195 -4.109 1.00 88.38 125 ASN A N 1
ATOM 998 C CA . ASN A 1 125 ? -3.659 5.630 -2.782 1.00 88.38 125 ASN A CA 1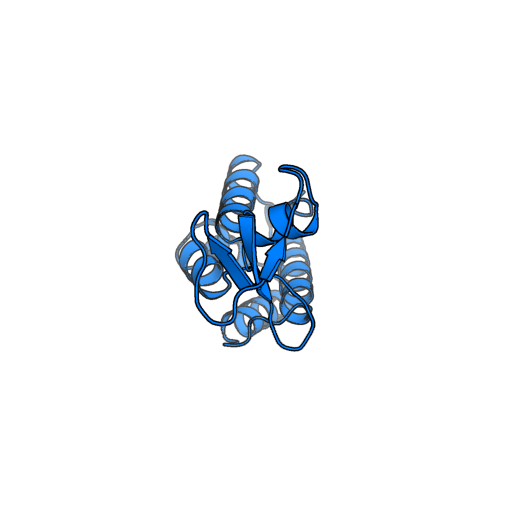
ATOM 999 C C . ASN A 1 125 ? -5.063 6.251 -2.7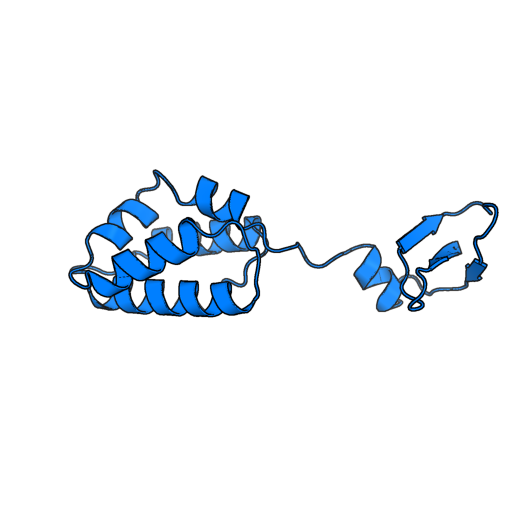73 1.00 88.38 125 ASN A C 1
ATOM 1001 O O . ASN A 1 125 ? -5.529 6.683 -1.719 1.00 88.38 125 ASN A O 1
ATOM 1005 N N . THR A 1 126 ? -5.739 6.282 -3.925 1.00 87.88 126 THR A N 1
ATOM 1006 C CA . THR A 1 126 ? -7.040 6.946 -4.092 1.00 87.88 126 THR A CA 1
ATOM 1007 C C . THR A 1 126 ? -8.173 6.247 -3.341 1.00 87.88 126 THR A C 1
ATOM 1009 O O . THR A 1 126 ? -9.170 6.876 -2.999 1.00 87.88 126 THR A O 1
ATOM 1012 N N . TRP A 1 127 ? -8.001 4.962 -3.027 1.00 86.12 127 TRP A N 1
ATOM 1013 C CA . TRP A 1 127 ? -8.950 4.150 -2.263 1.00 86.12 127 TRP A CA 1
ATOM 1014 C C . TRP A 1 127 ? -8.887 4.379 -0.741 1.00 86.12 127 TRP A C 1
ATOM 1016 O O . TRP A 1 127 ? -9.751 3.892 -0.014 1.00 86.12 127 TRP A O 1
ATOM 1026 N N . VAL A 1 128 ? -7.870 5.087 -0.239 1.00 86.19 128 VAL A N 1
ATOM 1027 C CA . VAL A 1 128 ? -7.709 5.372 1.194 1.00 86.19 128 VAL A CA 1
ATOM 1028 C C . VAL A 1 128 ? -8.596 6.564 1.561 1.00 86.19 128 VAL A C 1
ATOM 1030 O O . VAL A 1 128 ? -8.168 7.718 1.447 1.00 86.19 128 VAL A O 1
ATOM 1033 N N . THR A 1 129 ? -9.833 6.272 1.967 1.00 79.31 129 THR A N 1
ATOM 1034 C CA . THR A 1 129 ? -10.874 7.257 2.326 1.00 79.31 129 THR A CA 1
ATOM 1035 C C . THR A 1 129 ? -11.098 7.410 3.817 1.00 79.31 129 THR A C 1
ATOM 1037 O O . THR A 1 129 ? -10.585 6.568 4.579 1.00 79.31 129 THR A O 1
#

Radius of gyration: 20.31 Å; chains: 1; bounding box: 39×28×54 Å

Foldseek 3Di:
DWFDADPVGATPDDDPDDDPRIDDDDADPVRVSVCCNVCPQLQQALVQLLVLLPPDPLVVQLCPFPPVVLVVLCVVLNVDPDSDPVSLVSNVVSSVNSQVRGPDHDDPVSLVSNLVSQVVRRHDSPPSD

Secondary structure (DSSP, 8-state):
-EEEE-TTS-EEEEESS--TT-EE----TT-HHHHHHHS------HHHHHHHHTTSHHHHHHTT-S-HHHHHHHHHHHH-----HHHHHHHHHHHHHHHHT-SSPPPHHHHHHHHHHHHHTT---TT--

Sequence (129 aa):
MYVKRDGQGKIISCAEEKQDGWVEEWLEVDDPELLAYLNPPVRSNWQGLKASLRGTDLFGKVMETANSNAVALLLDVFQSSDNDSDRWEDFKYALTLARIGLDTDYTEEQLERFRSILASNGFDNTWVT

pLDDT: mean 85.92, std 8.28, range [58.75, 95.75]